Protein AF-A0A6N6KIE5-F1 (afdb_monomer_lite)

Sequence (117 aa):
SVYFAFEELNAIVYRAVIGKTYPRTIYGNSQLKNLDVRELWAAGYTSIRTQDVSSSIRYANLPLQILRSNRKADTKIRQGQNPGLLIQKNGQTHFVVVNGKLYDLRDQHRKLGDWLR

Foldseek 3Di:
DPPPDDDDDPQVQKDKAAADEDPDEAEEDVSQQQDFVLVSVQVRHQEYEYDPYDPPFPQLQFSHHYDYPPDDDDPDDDPPDFAWIFIDHPNGGQWTAGSNDIDGSVDDTDGRNVSRD

Structure (mmCIF, N/CA/C/O backbone):
data_AF-A0A6N6KIE5-F1
#
_entry.id   AF-A0A6N6KIE5-F1
#
loop_
_atom_site.group_PDB
_atom_site.id
_atom_site.type_symbol
_atom_site.label_atom_id
_atom_site.label_alt_id
_atom_site.label_comp_id
_atom_site.label_asym_id
_atom_site.label_entity_id
_atom_site.label_seq_id
_atom_site.pdbx_PDB_ins_code
_atom_site.Cartn_x
_atom_site.Cartn_y
_atom_site.Cartn_z
_atom_site.occupancy
_atom_site.B_iso_or_equiv
_atom_site.auth_seq_id
_atom_site.auth_comp_id
_atom_site.auth_asym_id
_atom_site.auth_atom_id
_atom_site.pdbx_PDB_model_num
ATOM 1 N N . SER A 1 1 ? 21.471 19.725 5.553 1.00 42.94 1 SER A N 1
ATOM 2 C CA . SER A 1 1 ? 21.898 18.428 4.994 1.00 42.94 1 SER A CA 1
ATOM 3 C C . SER A 1 1 ? 20.674 17.559 4.770 1.00 42.94 1 SER A C 1
ATOM 5 O O . SER A 1 1 ? 20.006 17.242 5.742 1.00 42.94 1 SER A O 1
ATOM 7 N N . VAL A 1 2 ? 20.313 17.257 3.517 1.00 43.44 2 VAL A N 1
ATOM 8 C CA . VAL A 1 2 ? 19.050 16.570 3.159 1.00 43.44 2 VAL A CA 1
ATOM 9 C C . VAL A 1 2 ? 19.366 15.344 2.294 1.00 43.44 2 VAL A C 1
ATOM 11 O O . VAL A 1 2 ? 18.975 15.272 1.141 1.00 43.44 2 VAL A O 1
ATOM 14 N N . TYR A 1 3 ? 20.175 14.418 2.811 1.00 43.12 3 TYR A N 1
ATOM 15 C CA . TYR A 1 3 ? 20.768 13.338 2.002 1.00 43.12 3 TYR A CA 1
ATOM 16 C C . TYR A 1 3 ? 20.198 11.929 2.266 1.00 43.12 3 TYR A C 1
ATOM 18 O O . TYR A 1 3 ? 20.772 10.960 1.796 1.00 43.12 3 TYR A O 1
ATOM 26 N N . PHE A 1 4 ? 19.063 11.785 2.969 1.00 50.28 4 PHE A N 1
ATOM 27 C CA . PHE A 1 4 ? 18.521 10.456 3.334 1.00 50.28 4 PHE A CA 1
ATOM 28 C C . PHE A 1 4 ? 16.999 10.286 3.178 1.00 50.28 4 PHE A C 1
ATOM 30 O O . PHE A 1 4 ? 16.424 9.363 3.743 1.00 50.28 4 PHE A O 1
ATOM 37 N N . ALA A 1 5 ? 16.314 11.168 2.445 1.00 60.16 5 ALA A N 1
ATOM 38 C CA . ALA A 1 5 ? 14.845 11.141 2.372 1.00 60.16 5 ALA A CA 1
ATOM 39 C C . ALA A 1 5 ? 14.272 10.433 1.129 1.00 60.16 5 ALA A C 1
ATOM 41 O O . ALA A 1 5 ? 13.052 10.382 0.984 1.00 60.16 5 ALA A O 1
ATOM 42 N N . PHE A 1 6 ? 15.119 9.924 0.229 1.00 66.81 6 PHE A N 1
ATOM 43 C CA . PHE A 1 6 ? 14.684 9.389 -1.059 1.00 66.81 6 PHE A CA 1
ATOM 44 C C . PHE A 1 6 ? 15.239 7.988 -1.287 1.00 66.81 6 PHE A C 1
ATOM 46 O O . PHE A 1 6 ? 16.433 7.748 -1.129 1.00 66.81 6 PHE A O 1
ATOM 53 N N . GLU A 1 7 ? 14.351 7.083 -1.679 1.00 70.44 7 GLU A N 1
ATOM 54 C CA . GLU A 1 7 ? 14.704 5.779 -2.224 1.00 70.44 7 GLU A CA 1
ATOM 55 C C . GLU A 1 7 ? 14.603 5.858 -3.748 1.00 70.44 7 GLU A C 1
ATOM 57 O O . GLU A 1 7 ? 13.601 6.334 -4.290 1.00 70.44 7 GLU A O 1
ATOM 62 N N . GLU A 1 8 ? 15.638 5.394 -4.443 1.00 80.94 8 GLU A N 1
ATOM 63 C CA .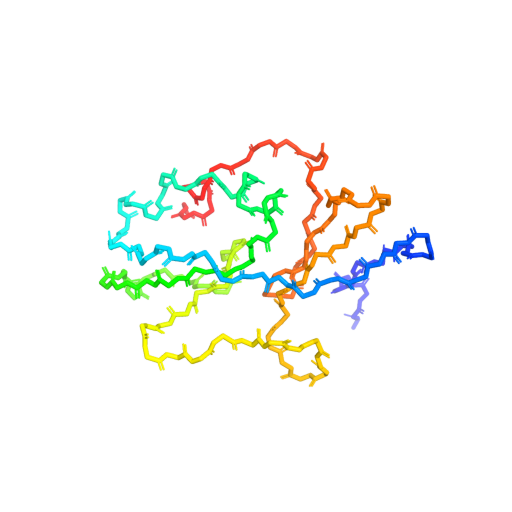 GLU A 1 8 ? 15.641 5.304 -5.900 1.00 80.94 8 GLU A CA 1
ATOM 64 C C . GLU A 1 8 ? 15.335 3.872 -6.338 1.00 80.94 8 GLU A C 1
ATOM 66 O O . GLU A 1 8 ? 15.973 2.913 -5.904 1.00 80.94 8 GLU A O 1
ATOM 71 N N . LEU A 1 9 ? 14.366 3.726 -7.242 1.00 83.50 9 LEU A N 1
ATOM 72 C CA . LEU A 1 9 ? 14.026 2.452 -7.863 1.00 83.50 9 LEU A CA 1
ATOM 73 C C . LEU A 1 9 ? 14.261 2.542 -9.371 1.00 83.50 9 LEU A C 1
ATOM 75 O O . LEU A 1 9 ? 13.587 3.302 -10.069 1.00 83.50 9 LEU A O 1
ATOM 79 N N . ASN A 1 10 ? 15.162 1.709 -9.898 1.00 86.12 10 ASN A N 1
ATOM 80 C CA . ASN A 1 10 ? 15.303 1.548 -11.342 1.00 86.12 10 ASN A CA 1
ATOM 81 C C . ASN A 1 10 ? 14.097 0.775 -11.905 1.00 86.12 10 ASN A C 1
ATOM 83 O O . ASN A 1 10 ? 14.023 -0.455 -11.835 1.00 86.12 10 ASN A O 1
ATOM 87 N N . ALA A 1 11 ? 13.149 1.524 -12.469 1.00 87.12 11 ALA A N 1
ATOM 88 C CA . ALA A 1 11 ? 11.868 1.021 -12.949 1.00 87.12 11 ALA A CA 1
ATOM 89 C C . ALA A 1 11 ? 11.762 0.935 -14.490 1.00 87.12 11 ALA A C 1
ATOM 91 O O . ALA A 1 11 ? 10.654 0.840 -15.007 1.00 87.12 11 ALA A O 1
ATOM 92 N N . ILE A 1 12 ? 12.877 0.943 -15.242 1.00 90.94 12 ILE A N 1
ATOM 93 C CA . ILE A 1 12 ? 12.868 1.013 -16.726 1.00 90.94 12 ILE A CA 1
ATOM 94 C C . ILE A 1 12 ? 12.031 -0.104 -17.372 1.00 90.94 12 ILE A C 1
ATOM 96 O O . ILE A 1 12 ? 11.303 0.129 -18.331 1.00 90.94 12 ILE A O 1
ATOM 100 N N . VAL A 1 13 ? 12.113 -1.322 -16.834 1.00 93.25 13 VAL A N 1
ATOM 101 C CA . VAL A 1 13 ? 11.376 -2.501 -17.335 1.00 93.25 13 VAL A CA 1
ATOM 102 C C . VAL A 1 13 ? 10.040 -2.726 -16.622 1.00 93.25 13 VAL A C 1
ATOM 104 O O . VAL A 1 13 ? 9.459 -3.809 -16.713 1.00 93.25 13 VAL A O 1
ATOM 107 N N . TYR A 1 14 ? 9.579 -1.739 -15.859 1.00 95.12 14 TYR A N 1
ATOM 108 C CA . TYR A 1 14 ? 8.370 -1.819 -15.054 1.00 95.12 14 TYR A CA 1
ATOM 109 C C . TYR A 1 14 ? 7.293 -0.878 -15.580 1.00 95.12 14 TYR A C 1
ATOM 111 O O . TYR A 1 14 ? 7.546 0.083 -16.304 1.00 95.12 14 TYR A O 1
ATOM 119 N N . ARG A 1 15 ? 6.058 -1.144 -15.161 1.00 94.38 15 ARG A N 1
ATOM 120 C CA . ARG A 1 15 ? 4.907 -0.290 -15.420 1.00 94.38 15 ARG A CA 1
ATOM 121 C C . ARG A 1 15 ? 4.259 0.129 -14.111 1.00 94.38 15 ARG A C 1
ATOM 123 O O . ARG A 1 15 ? 3.944 -0.716 -13.274 1.00 94.38 15 ARG A O 1
ATOM 130 N N . ALA A 1 16 ? 4.005 1.426 -13.973 1.00 92.81 16 ALA A N 1
ATOM 131 C CA . ALA A 1 16 ? 3.148 1.952 -12.921 1.00 92.81 16 ALA A CA 1
ATOM 132 C C . ALA A 1 16 ? 1.672 1.707 -13.272 1.00 92.81 16 ALA A C 1
ATOM 134 O O . ALA A 1 16 ? 1.215 2.039 -14.370 1.00 92.81 16 ALA A O 1
ATOM 135 N N . VAL A 1 17 ? 0.924 1.136 -12.333 1.00 93.31 17 VAL A N 1
ATOM 136 C CA . VAL A 1 17 ? -0.504 0.834 -12.466 1.00 93.31 17 VAL A CA 1
ATOM 137 C C . VAL A 1 17 ? -1.243 1.427 -11.277 1.00 93.31 17 VAL A C 1
ATOM 139 O O . VAL A 1 17 ? -0.784 1.333 -10.142 1.00 93.31 17 VAL A O 1
ATOM 142 N N . ILE A 1 18 ? -2.390 2.061 -11.524 1.00 92.25 18 ILE A N 1
ATOM 143 C CA . ILE A 1 18 ? -3.213 2.606 -10.442 1.00 92.25 18 ILE A CA 1
ATOM 144 C C . ILE A 1 18 ? -3.717 1.467 -9.551 1.00 92.25 18 ILE A C 1
ATOM 146 O O . ILE A 1 18 ? -4.217 0.452 -10.041 1.00 92.25 18 ILE A O 1
ATOM 150 N N . GLY A 1 19 ? -3.572 1.627 -8.241 1.00 92.31 19 GLY A N 1
ATOM 151 C CA . GLY A 1 19 ? -4.096 0.667 -7.288 1.00 92.31 19 GLY A CA 1
ATOM 152 C C . GLY A 1 19 ? -5.604 0.812 -7.111 1.00 92.31 19 GLY A C 1
ATOM 153 O O . GLY A 1 19 ? -6.172 1.898 -7.219 1.00 92.31 19 GLY A O 1
ATOM 154 N N . LYS A 1 20 ? -6.269 -0.309 -6.849 1.00 92.94 20 LYS A N 1
ATOM 155 C CA . LYS A 1 20 ? -7.717 -0.366 -6.647 1.00 92.94 20 LYS A CA 1
ATOM 156 C C . LYS A 1 20 ? -8.067 -0.165 -5.176 1.00 92.94 20 LYS A C 1
ATOM 158 O O . LYS A 1 20 ? -7.237 -0.337 -4.279 1.00 92.94 20 LYS A O 1
ATOM 163 N N . THR A 1 21 ? -9.334 0.137 -4.924 1.00 91.88 21 THR A N 1
ATOM 164 C CA . THR A 1 21 ? -9.912 0.056 -3.581 1.00 91.88 21 THR A CA 1
ATOM 165 C C . THR A 1 21 ? -10.492 -1.327 -3.359 1.00 91.88 21 THR A C 1
ATOM 167 O O . THR A 1 21 ? -11.254 -1.817 -4.193 1.00 91.88 21 THR A O 1
ATOM 170 N N . TYR A 1 22 ? -10.136 -1.951 -2.239 1.00 92.75 22 TYR A N 1
ATOM 171 C CA . TYR A 1 22 ? -10.734 -3.207 -1.813 1.00 92.75 22 TYR A CA 1
ATOM 172 C C . TYR A 1 22 ? -12.252 -3.018 -1.652 1.00 92.75 22 TYR A C 1
ATOM 174 O O . TYR A 1 22 ? -12.674 -2.074 -0.975 1.00 92.75 22 TYR A O 1
ATOM 182 N N . PRO A 1 23 ? -13.089 -3.862 -2.281 1.00 90.44 23 PRO A N 1
ATOM 183 C CA . PRO A 1 23 ? -14.524 -3.598 -2.393 1.00 90.44 23 PRO A CA 1
ATOM 184 C C . PRO A 1 23 ? -15.279 -3.700 -1.062 1.00 90.44 23 PRO A C 1
ATOM 186 O O . PRO A 1 23 ? -16.353 -3.118 -0.926 1.00 90.44 23 PRO A O 1
ATOM 189 N N . ARG A 1 24 ? -14.739 -4.420 -0.072 1.00 90.44 24 ARG A N 1
ATOM 190 C CA . ARG A 1 24 ? -15.387 -4.604 1.229 1.00 90.44 24 ARG A CA 1
ATOM 191 C C . ARG A 1 24 ? -15.016 -3.476 2.193 1.00 90.44 24 ARG A C 1
ATOM 193 O O . ARG A 1 24 ? -13.839 -3.189 2.406 1.00 90.44 24 ARG A O 1
ATOM 200 N N . THR A 1 25 ? -16.030 -2.891 2.827 1.00 89.44 25 THR A N 1
ATOM 201 C CA . THR A 1 25 ? -15.847 -1.967 3.955 1.00 89.44 25 THR A CA 1
ATOM 202 C C . THR A 1 25 ? -15.400 -2.737 5.194 1.00 89.44 25 THR A C 1
ATOM 204 O O . THR A 1 25 ? -15.975 -3.770 5.538 1.00 89.44 25 THR A O 1
ATOM 207 N N . ILE A 1 26 ? -14.366 -2.228 5.855 1.00 88.75 26 ILE A N 1
ATOM 208 C CA . ILE A 1 26 ? -13.778 -2.795 7.066 1.00 88.75 26 ILE A CA 1
ATOM 209 C C . ILE A 1 26 ? -14.364 -2.086 8.284 1.00 88.75 26 ILE A C 1
ATOM 211 O O . ILE A 1 26 ? -14.343 -0.855 8.354 1.00 88.75 26 ILE A O 1
ATOM 215 N N . TYR A 1 27 ? -14.857 -2.865 9.242 1.00 87.12 27 TYR A N 1
ATOM 216 C CA . TYR A 1 27 ? -15.525 -2.366 10.439 1.00 87.12 27 TYR A CA 1
ATOM 217 C C . TYR A 1 27 ? -14.649 -2.590 11.671 1.00 87.12 27 TYR A C 1
ATOM 219 O O . TYR A 1 27 ? -14.404 -3.727 12.089 1.00 87.12 27 TYR A O 1
ATOM 227 N N . GLY A 1 28 ? -14.177 -1.486 12.248 1.00 81.94 28 GLY A N 1
ATOM 228 C CA . GLY A 1 28 ? -13.401 -1.477 13.482 1.00 81.94 28 GLY A CA 1
ATOM 229 C C . GLY A 1 28 ? -11.982 -2.055 13.381 1.00 81.94 28 GLY A C 1
ATOM 230 O O . GLY A 1 28 ? -11.536 -2.604 12.370 1.00 81.94 28 GLY A O 1
ATOM 231 N N . ASN A 1 29 ? -11.240 -1.930 14.484 1.00 79.94 29 ASN A N 1
ATOM 232 C CA . ASN A 1 29 ? -9.811 -2.260 14.538 1.00 79.94 29 ASN A CA 1
ATOM 233 C C . ASN A 1 29 ? -9.520 -3.768 14.417 1.00 79.94 29 ASN A C 1
ATOM 235 O O . ASN A 1 29 ? -8.442 -4.142 13.960 1.00 79.94 29 ASN A O 1
ATOM 239 N N . SER A 1 30 ? -10.445 -4.636 14.841 1.00 82.12 30 SER A N 1
ATOM 240 C CA . SER A 1 30 ? -10.239 -6.094 14.831 1.00 82.12 30 SER A CA 1
ATOM 241 C C . SER A 1 30 ? -10.163 -6.645 13.403 1.00 82.12 30 SER A C 1
ATOM 243 O O . SER A 1 30 ? -9.206 -7.333 13.051 1.00 82.12 30 SER A O 1
ATOM 245 N N . GLN A 1 31 ? -11.112 -6.259 12.541 1.00 84.81 31 GLN A N 1
ATOM 246 C CA . GLN A 1 31 ? -11.092 -6.653 11.129 1.00 84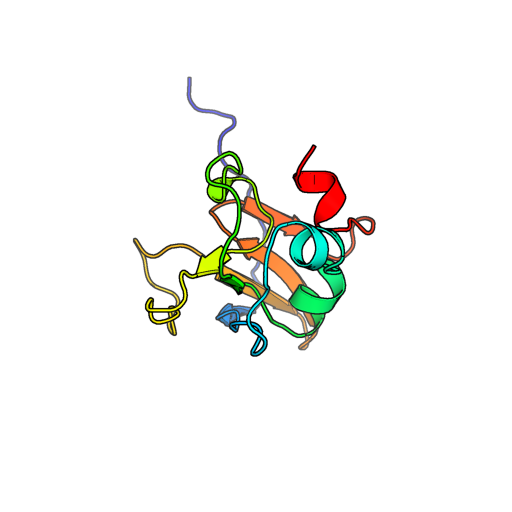.81 31 GLN A CA 1
ATOM 247 C C . GLN A 1 31 ? -9.883 -6.068 10.399 1.00 84.81 31 GLN A C 1
ATOM 249 O O . GLN A 1 31 ? -9.267 -6.761 9.595 1.00 84.81 31 GLN A O 1
ATOM 254 N N . LEU A 1 32 ? -9.512 -4.824 10.722 1.00 84.19 32 LEU A N 1
ATOM 255 C CA . LEU A 1 32 ? -8.345 -4.164 10.148 1.00 84.19 32 LEU A CA 1
ATOM 256 C C . LEU A 1 32 ? -7.061 -4.970 10.403 1.00 84.19 32 LEU A C 1
ATOM 258 O O . LEU A 1 32 ? -6.319 -5.247 9.469 1.00 84.19 32 LEU A O 1
ATOM 262 N N . LYS A 1 33 ? -6.821 -5.413 11.644 1.00 83.62 33 LYS A N 1
ATOM 263 C CA . LYS A 1 33 ? -5.607 -6.166 12.020 1.00 83.62 33 LYS A CA 1
ATOM 264 C C . LYS A 1 33 ? -5.449 -7.498 11.282 1.00 83.62 33 LYS A C 1
ATOM 266 O O . LYS A 1 33 ? -4.317 -7.929 11.064 1.00 83.62 33 LYS A O 1
ATOM 271 N N . ASN A 1 34 ? -6.562 -8.127 10.911 1.00 85.94 34 ASN A N 1
ATOM 272 C CA . ASN A 1 34 ? -6.582 -9.444 10.276 1.00 85.94 34 ASN A CA 1
ATOM 273 C C . ASN A 1 34 ? -6.379 -9.404 8.757 1.00 85.94 34 ASN A C 1
ATOM 275 O O . ASN A 1 34 ? -6.255 -10.465 8.151 1.00 85.94 34 ASN A O 1
ATOM 279 N N . LEU A 1 35 ? -6.343 -8.221 8.137 1.00 88.38 35 LEU A N 1
ATOM 280 C CA . LEU A 1 35 ? -6.074 -8.112 6.707 1.00 88.38 35 LEU A CA 1
ATOM 281 C C . LEU A 1 35 ? -4.640 -8.540 6.386 1.00 88.38 35 LEU A C 1
ATOM 283 O O . LEU A 1 35 ? -3.674 -8.022 6.964 1.00 88.38 35 LEU A O 1
ATOM 287 N N . ASP A 1 36 ? -4.515 -9.441 5.414 1.00 89.88 36 ASP A N 1
ATOM 288 C CA . ASP A 1 36 ? -3.242 -9.733 4.775 1.00 89.88 36 ASP A CA 1
ATOM 289 C C . ASP A 1 36 ? -2.966 -8.676 3.700 1.00 89.88 36 ASP A C 1
ATOM 291 O O . ASP A 1 36 ? -3.589 -8.624 2.639 1.00 89.88 36 ASP A O 1
ATOM 295 N N . VAL A 1 37 ? -2.038 -7.777 4.010 1.00 89.69 37 VAL A N 1
ATOM 296 C CA . VAL A 1 37 ? -1.689 -6.654 3.138 1.00 89.69 37 VAL A CA 1
ATOM 297 C C . VAL A 1 37 ? -1.034 -7.145 1.848 1.00 89.69 37 VAL A C 1
ATOM 299 O O . VAL A 1 37 ? -1.254 -6.562 0.786 1.00 89.69 37 VAL A O 1
ATOM 302 N N . ARG A 1 38 ? -0.262 -8.234 1.916 1.00 89.00 38 ARG A N 1
ATOM 303 C CA . ARG A 1 38 ? 0.444 -8.777 0.757 1.00 89.00 38 ARG A CA 1
ATOM 304 C C . ARG A 1 38 ? -0.538 -9.371 -0.239 1.00 89.00 38 ARG A C 1
ATOM 306 O O . ARG A 1 38 ? -0.410 -9.105 -1.432 1.00 89.00 38 ARG A O 1
ATOM 313 N N . GLU A 1 39 ? -1.534 -10.113 0.239 1.00 91.62 39 GLU A N 1
ATOM 314 C CA . GLU A 1 39 ? -2.603 -10.638 -0.618 1.00 91.62 39 GLU A CA 1
ATOM 315 C C . GLU A 1 39 ? -3.381 -9.509 -1.300 1.00 91.62 39 GLU A C 1
ATOM 317 O O . GLU A 1 39 ? -3.647 -9.566 -2.503 1.00 91.62 39 GLU A O 1
ATOM 322 N N . LEU A 1 40 ? -3.689 -8.440 -0.559 1.00 93.06 40 LEU A N 1
ATOM 323 C CA . LEU A 1 40 ? -4.359 -7.266 -1.115 1.00 93.06 40 LEU A CA 1
ATOM 324 C C . LEU A 1 40 ? -3.530 -6.611 -2.224 1.00 93.06 40 LEU A C 1
ATOM 326 O O . LEU A 1 40 ? -4.059 -6.354 -3.307 1.00 93.06 40 LEU A O 1
ATOM 330 N N . TRP A 1 41 ? -2.236 -6.387 -1.998 1.00 93.00 41 TRP A N 1
ATOM 331 C CA . TRP A 1 41 ? -1.342 -5.817 -3.005 1.00 93.00 41 TRP A CA 1
ATOM 332 C C . TRP A 1 41 ? -1.153 -6.724 -4.224 1.00 93.00 41 TRP A C 1
ATOM 334 O O . TRP A 1 41 ? -1.149 -6.230 -5.354 1.00 93.00 41 TRP A O 1
ATOM 344 N N . ALA A 1 42 ? -1.041 -8.039 -4.019 1.00 91.56 42 ALA A N 1
ATOM 345 C CA . ALA A 1 42 ? -0.949 -9.016 -5.100 1.00 91.56 42 ALA A CA 1
ATOM 346 C C . ALA A 1 42 ? -2.212 -9.003 -5.978 1.00 91.56 42 ALA A C 1
ATOM 348 O O . ALA A 1 42 ? -2.116 -9.054 -7.203 1.00 91.56 42 ALA A O 1
ATOM 349 N N . ALA A 1 43 ? -3.388 -8.828 -5.368 1.00 93.44 43 ALA A N 1
ATOM 350 C CA . ALA A 1 43 ? -4.659 -8.640 -6.071 1.00 93.44 43 ALA A CA 1
ATOM 351 C C . ALA A 1 43 ? -4.852 -7.217 -6.650 1.00 93.44 43 ALA A C 1
ATOM 353 O O . ALA A 1 43 ? -5.829 -6.944 -7.356 1.00 93.44 43 ALA A O 1
ATOM 354 N N . GLY A 1 44 ? -3.916 -6.305 -6.380 1.00 93.31 44 GLY A N 1
ATOM 355 C CA . GLY A 1 44 ? -3.875 -4.951 -6.921 1.00 93.31 44 GLY A CA 1
ATOM 356 C C . GLY A 1 44 ? -4.643 -3.899 -6.120 1.00 93.31 44 GLY A C 1
ATOM 357 O O . GLY A 1 44 ? -4.953 -2.830 -6.651 1.00 93.31 44 GLY A O 1
ATOM 358 N N . TYR A 1 45 ? -4.959 -4.174 -4.858 1.00 94.44 45 TYR A N 1
ATOM 359 C CA . TYR A 1 45 ? -5.608 -3.234 -3.950 1.00 94.44 45 TYR A CA 1
ATOM 360 C C . TYR A 1 45 ? -4.575 -2.449 -3.142 1.00 94.44 45 TYR A C 1
ATOM 362 O O . TYR A 1 45 ? -3.750 -3.033 -2.454 1.00 94.44 45 TYR A O 1
ATOM 370 N N . THR A 1 46 ? -4.644 -1.119 -3.180 1.00 93.62 46 THR A N 1
ATOM 371 C CA . THR A 1 46 ? -3.762 -0.214 -2.410 1.00 93.62 46 THR A CA 1
ATOM 372 C C . THR A 1 46 ? -4.522 0.610 -1.377 1.00 93.62 46 THR A C 1
ATOM 374 O O . THR A 1 46 ? -3.919 1.289 -0.546 1.00 93.62 46 THR A O 1
ATOM 377 N N . SER A 1 47 ? -5.854 0.560 -1.419 1.00 92.25 47 SER A N 1
ATOM 378 C CA . SER A 1 47 ? -6.728 1.321 -0.535 1.00 92.25 47 SER A CA 1
ATOM 379 C C . SER A 1 47 ? -7.871 0.472 0.003 1.00 92.25 47 SER A C 1
ATOM 381 O O . SER A 1 47 ? -8.325 -0.473 -0.642 1.00 92.25 47 SER A O 1
ATOM 383 N N . ILE A 1 48 ? -8.362 0.835 1.184 1.00 91.44 48 ILE A N 1
ATOM 384 C CA . ILE A 1 48 ? -9.511 0.200 1.833 1.00 91.44 48 ILE A CA 1
ATOM 385 C C . ILE A 1 48 ? -10.489 1.261 2.331 1.00 91.44 48 ILE A C 1
ATOM 387 O O . ILE A 1 48 ? -10.101 2.390 2.644 1.00 91.44 48 ILE A O 1
ATOM 391 N N . ARG A 1 49 ? -11.768 0.890 2.427 1.00 90.31 49 ARG A N 1
ATOM 392 C CA . ARG A 1 49 ? -12.789 1.704 3.094 1.00 90.31 49 ARG A CA 1
ATOM 393 C C . ARG A 1 49 ? -12.944 1.246 4.528 1.00 90.31 49 ARG A C 1
ATOM 395 O O . ARG A 1 49 ? -13.057 0.047 4.767 1.00 90.31 49 ARG A O 1
ATOM 402 N N . THR A 1 50 ? -12.989 2.187 5.462 1.00 85.44 50 THR A N 1
ATOM 403 C CA . THR A 1 50 ? -13.183 1.858 6.875 1.00 85.44 50 THR A CA 1
ATOM 404 C C . THR A 1 50 ? -14.333 2.640 7.497 1.00 85.44 50 T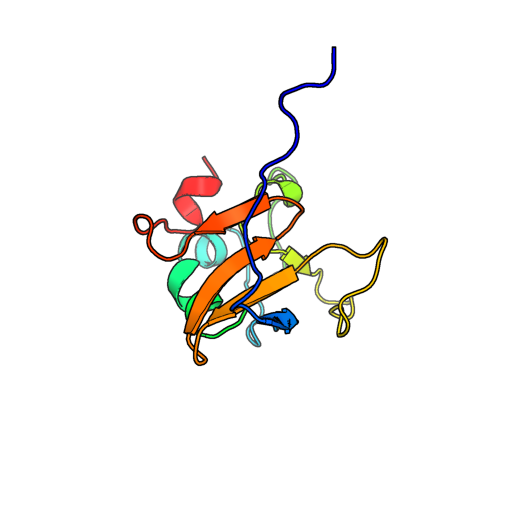HR A C 1
ATOM 406 O O . THR A 1 50 ? -14.632 3.771 7.095 1.00 85.44 50 THR A O 1
ATOM 409 N N . GLN A 1 51 ? -14.981 2.013 8.476 1.00 83.75 51 GLN A N 1
ATOM 410 C CA . GLN A 1 51 ? -15.930 2.625 9.402 1.00 83.75 51 GLN A CA 1
ATOM 411 C C . GLN A 1 51 ? -15.517 2.274 10.837 1.00 83.75 51 GLN A C 1
ATOM 413 O O . GLN A 1 51 ? -14.961 1.201 11.086 1.00 83.75 51 GLN A O 1
ATOM 418 N N . ASP A 1 52 ? -15.743 3.210 11.759 1.00 75.56 52 ASP A N 1
ATOM 419 C CA . ASP A 1 52 ? -15.550 3.029 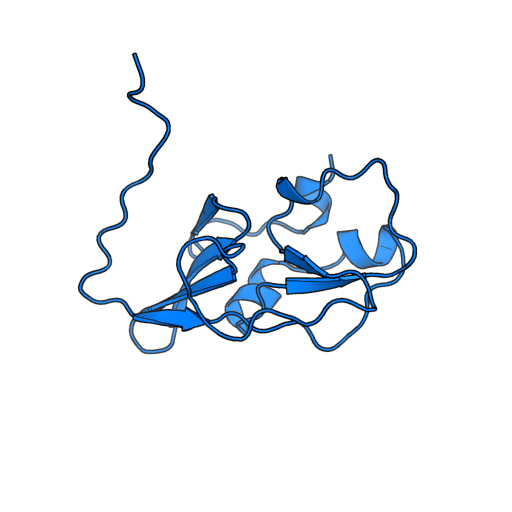13.205 1.00 75.56 52 ASP A CA 1
ATOM 420 C C . ASP A 1 52 ? -14.134 2.595 13.630 1.00 75.56 52 ASP A C 1
ATOM 422 O O . ASP A 1 52 ? -13.938 1.843 14.585 1.00 75.56 52 ASP A O 1
ATOM 426 N N . VAL A 1 53 ? -13.115 3.074 12.910 1.00 73.38 53 VAL A N 1
ATOM 427 C CA . VAL A 1 53 ? -11.702 2.857 13.254 1.00 73.38 53 VAL A CA 1
ATOM 428 C C . VAL A 1 53 ? -11.218 3.967 14.186 1.00 73.38 53 VAL A C 1
ATOM 430 O O . VAL A 1 53 ? -11.497 5.146 13.959 1.00 73.38 53 VAL A O 1
ATOM 433 N N . SER A 1 54 ? -10.483 3.581 15.233 1.00 74.25 54 SER A N 1
ATOM 434 C CA . SER A 1 54 ? -10.005 4.503 16.273 1.00 74.25 54 SER A CA 1
ATOM 435 C C . SER A 1 54 ? -9.211 5.680 15.699 1.00 74.25 54 SER A C 1
ATOM 437 O O . SER A 1 54 ? -8.320 5.498 14.866 1.00 74.25 54 SER A O 1
ATOM 439 N N . SER A 1 55 ? -9.458 6.883 16.226 1.00 70.50 55 SER A N 1
ATOM 440 C CA . SER A 1 55 ? -8.690 8.096 15.915 1.00 70.50 55 SER A CA 1
ATOM 441 C C . SER A 1 55 ? -7.228 8.030 16.370 1.00 70.50 55 SER A C 1
ATOM 443 O O . SER A 1 55 ? -6.408 8.804 15.882 1.00 70.50 55 SER A O 1
ATOM 445 N N . SER A 1 56 ? -6.881 7.097 17.264 1.00 74.19 56 SER A N 1
ATOM 446 C CA . SER A 1 56 ? -5.506 6.890 17.733 1.00 74.19 56 SER A CA 1
ATOM 447 C C . SER A 1 56 ? -4.573 6.279 16.678 1.00 74.19 56 SER A C 1
ATOM 449 O O . SER A 1 56 ? -3.355 6.329 16.842 1.00 74.19 56 SER A O 1
ATOM 451 N N . ILE A 1 57 ? -5.108 5.723 15.583 1.00 75.06 57 ILE A N 1
ATOM 452 C CA . ILE A 1 57 ? -4.304 5.119 14.515 1.00 75.06 57 ILE A CA 1
ATOM 453 C C . ILE A 1 57 ? -3.813 6.206 13.553 1.00 75.06 57 ILE A C 1
ATOM 455 O O . ILE A 1 57 ? -4.597 6.885 12.888 1.00 75.06 57 ILE A O 1
ATOM 459 N N . ARG A 1 58 ? -2.489 6.330 13.406 1.00 77.69 58 ARG A N 1
ATOM 460 C CA . ARG A 1 58 ? -1.882 7.198 12.386 1.00 77.69 58 ARG A CA 1
ATOM 461 C C . ARG A 1 58 ? -1.981 6.544 11.008 1.00 77.69 58 ARG A C 1
ATOM 463 O O . ARG A 1 58 ? -1.092 5.800 10.606 1.00 77.69 58 ARG A O 1
ATOM 470 N N . TYR A 1 59 ? -3.037 6.863 10.259 1.00 77.12 59 TYR A N 1
ATOM 471 C CA . TYR A 1 59 ? -3.299 6.280 8.934 1.00 77.12 59 TYR A CA 1
ATOM 472 C C . TYR A 1 59 ? -2.153 6.431 7.925 1.00 77.12 59 TYR A C 1
ATOM 474 O O . TYR A 1 59 ? -1.964 5.546 7.099 1.00 77.12 59 TYR A O 1
ATOM 482 N N . ALA A 1 60 ? -1.354 7.498 8.021 1.00 75.56 60 ALA A N 1
ATOM 483 C CA . ALA A 1 60 ? -0.184 7.711 7.163 1.00 75.56 60 ALA A CA 1
ATOM 484 C C . ALA A 1 60 ? 0.913 6.639 7.330 1.00 75.56 60 ALA A C 1
ATOM 486 O O . ALA A 1 60 ? 1.732 6.455 6.435 1.00 75.56 60 ALA A O 1
ATOM 487 N N . ASN A 1 61 ? 0.932 5.919 8.456 1.00 81.88 61 ASN A N 1
ATOM 488 C CA . ASN A 1 61 ? 1.897 4.846 8.696 1.00 81.88 61 ASN A CA 1
ATOM 489 C C . ASN A 1 61 ? 1.422 3.484 8.194 1.00 81.88 61 ASN A C 1
ATOM 491 O O . ASN A 1 61 ? 2.210 2.540 8.191 1.00 81.88 61 ASN A O 1
ATOM 495 N N . LEU A 1 62 ? 0.160 3.375 7.776 1.00 86.44 62 LEU A N 1
ATOM 496 C CA . LEU A 1 62 ? -0.366 2.114 7.294 1.00 86.44 62 LEU A CA 1
ATOM 497 C C . LEU A 1 62 ? 0.135 1.832 5.874 1.00 86.44 62 LEU A C 1
ATOM 499 O O . LEU A 1 62 ? 0.185 2.745 5.046 1.00 86.44 62 LEU A O 1
ATOM 503 N N . PRO A 1 63 ? 0.407 0.557 5.558 1.00 89.44 63 PRO A N 1
ATOM 504 C CA . PRO A 1 63 ? 0.772 0.107 4.216 1.00 89.44 63 PRO A CA 1
ATOM 505 C C . PRO A 1 63 ? -0.426 0.087 3.236 1.00 89.44 63 PRO A C 1
ATOM 507 O O . PRO A 1 63 ? -0.366 -0.504 2.162 1.00 89.44 63 PRO A O 1
ATOM 510 N N . LEU A 1 64 ? -1.545 0.723 3.598 1.00 90.38 64 LEU A N 1
ATOM 511 C CA . LEU A 1 64 ? -2.752 0.869 2.788 1.00 90.38 64 LEU A CA 1
ATOM 512 C C . LEU A 1 64 ? -3.310 2.282 2.966 1.00 90.38 64 LEU A C 1
ATOM 514 O O . LEU A 1 64 ? -3.295 2.845 4.063 1.00 90.38 64 LEU A O 1
ATOM 518 N N . GLN A 1 65 ? -3.853 2.846 1.894 1.00 89.69 65 GLN A N 1
ATOM 519 C CA . GLN A 1 65 ? -4.565 4.112 1.965 1.00 89.69 65 GLN A CA 1
ATOM 520 C C . GLN A 1 65 ? -5.948 3.892 2.582 1.00 89.69 65 GLN A C 1
ATOM 522 O O . GLN A 1 65 ? -6.738 3.069 2.116 1.00 89.69 65 GLN A O 1
ATOM 527 N N . ILE A 1 66 ? -6.268 4.676 3.608 1.00 87.44 66 ILE A N 1
ATOM 528 C CA . ILE A 1 66 ? -7.573 4.625 4.266 1.00 87.44 66 ILE A CA 1
ATOM 529 C C . ILE A 1 66 ? -8.508 5.652 3.636 1.00 87.44 66 ILE A C 1
ATOM 531 O O . ILE A 1 66 ? -8.242 6.857 3.636 1.00 87.44 66 ILE A O 1
ATOM 535 N N . LEU A 1 67 ? -9.630 5.171 3.110 1.00 86.12 67 LEU A N 1
ATOM 536 C CA . LEU A 1 67 ? -10.718 5.994 2.608 1.00 86.12 67 LEU A CA 1
ATOM 537 C C . LEU A 1 67 ? -11.856 5.986 3.628 1.00 86.12 67 LEU A C 1
ATOM 539 O O . LEU A 1 67 ? -12.398 4.932 3.965 1.00 86.12 67 LEU A O 1
ATOM 543 N N . ARG A 1 68 ? -12.262 7.171 4.092 1.00 77.62 68 ARG A N 1
ATOM 544 C CA . ARG A 1 68 ? -13.525 7.306 4.828 1.00 77.62 68 ARG A CA 1
ATOM 545 C C . ARG A 1 68 ? -14.688 6.974 3.890 1.00 77.62 68 ARG A C 1
ATOM 547 O O . ARG A 1 68 ? -14.599 7.222 2.686 1.00 77.62 68 ARG A O 1
ATOM 554 N N . SER A 1 69 ? -15.757 6.397 4.436 1.00 69.31 69 SER A N 1
ATOM 555 C CA . SER A 1 69 ? -16.888 5.814 3.693 1.00 69.31 69 SER A CA 1
ATOM 556 C C . SER A 1 69 ? -17.442 6.696 2.563 1.00 69.31 69 SER A C 1
ATOM 558 O O . SER A 1 69 ? -17.772 6.179 1.500 1.00 69.31 69 SER A O 1
ATOM 560 N N . ASN A 1 70 ? -17.454 8.015 2.745 1.00 70.12 70 ASN A N 1
ATOM 561 C CA . ASN A 1 70 ? -17.969 9.013 1.807 1.00 70.12 70 ASN A CA 1
ATOM 562 C C . ASN A 1 70 ? -16.939 9.574 0.801 1.00 70.12 70 ASN A C 1
ATOM 564 O O . ASN A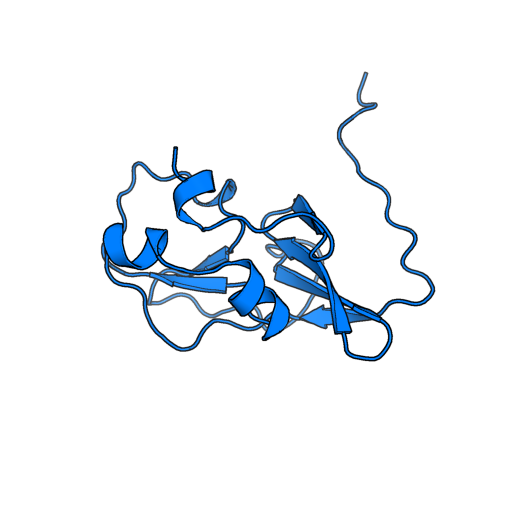 1 70 ? -17.315 10.309 -0.111 1.00 70.12 70 ASN A O 1
ATOM 568 N N . ARG A 1 71 ? -15.645 9.241 0.915 1.00 73.00 71 ARG A N 1
ATOM 569 C CA . ARG A 1 71 ? -14.606 9.756 0.007 1.00 73.00 71 ARG A CA 1
ATOM 570 C C . ARG A 1 71 ? -14.531 8.921 -1.275 1.00 73.00 71 ARG A C 1
ATOM 572 O O . ARG A 1 71 ? -14.518 7.685 -1.228 1.00 73.00 71 ARG A O 1
ATOM 579 N N . LYS A 1 72 ? -14.447 9.580 -2.434 1.00 70.94 72 LYS A N 1
ATOM 580 C CA . LYS A 1 72 ? -14.146 8.910 -3.710 1.00 70.94 72 LYS A CA 1
ATOM 581 C C . LYS A 1 72 ? -12.686 8.448 -3.715 1.00 70.94 72 LYS A C 1
ATOM 583 O O . LYS A 1 72 ? -11.823 9.140 -3.184 1.00 70.94 72 LYS A O 1
ATOM 588 N N . ALA A 1 73 ? -12.446 7.261 -4.262 1.00 72.75 73 ALA A N 1
ATOM 589 C CA . ALA A 1 73 ? -11.094 6.768 -4.481 1.00 72.75 73 ALA A CA 1
ATOM 590 C C . ALA A 1 73 ? -10.460 7.512 -5.659 1.00 72.75 73 ALA A C 1
ATOM 592 O O . ALA A 1 73 ? -11.160 7.867 -6.614 1.00 72.75 73 ALA A O 1
ATOM 593 N N . ASP A 1 74 ? -9.149 7.716 -5.599 1.00 72.44 74 ASP A N 1
ATOM 594 C CA . ASP A 1 74 ? -8.413 8.259 -6.731 1.00 72.44 74 ASP A CA 1
ATOM 595 C C . ASP A 1 74 ? -8.362 7.220 -7.852 1.00 72.44 74 ASP A C 1
ATOM 597 O O . ASP A 1 74 ? -8.116 6.037 -7.633 1.00 72.44 74 ASP A O 1
ATOM 601 N N . THR A 1 75 ? -8.640 7.665 -9.075 1.00 74.38 75 THR A N 1
ATOM 602 C CA . THR A 1 75 ? -8.741 6.789 -10.257 1.00 74.38 75 THR A CA 1
ATOM 603 C C . THR A 1 75 ? -7.600 6.998 -11.245 1.00 74.38 75 THR A C 1
ATOM 605 O O . THR A 1 75 ? -7.545 6.343 -12.284 1.00 74.38 75 THR A O 1
ATOM 608 N N . LYS A 1 76 ? -6.695 7.939 -10.956 1.00 81.31 76 LYS A N 1
ATOM 609 C CA . LYS A 1 76 ? -5.605 8.347 -11.846 1.00 81.31 76 LYS A CA 1
ATOM 610 C C . LYS A 1 76 ? -4.352 8.642 -11.035 1.00 81.31 76 LYS A C 1
ATOM 612 O O . LYS A 1 76 ? -4.432 9.251 -9.974 1.00 81.31 76 LYS A O 1
ATOM 617 N N . ILE A 1 77 ? -3.197 8.278 -11.583 1.00 83.00 77 ILE A N 1
ATOM 618 C CA . ILE A 1 77 ? -1.893 8.681 -11.051 1.00 83.00 77 ILE A CA 1
ATOM 619 C C . ILE A 1 77 ? -1.628 10.110 -11.533 1.00 83.00 77 ILE A C 1
ATOM 621 O O . ILE A 1 77 ? -1.585 10.356 -12.739 1.00 83.00 77 ILE A O 1
ATOM 625 N N . ARG A 1 78 ? -1.517 11.063 -10.604 1.00 83.69 78 ARG A N 1
ATOM 626 C CA . ARG A 1 78 ? -1.271 12.484 -10.888 1.00 83.69 78 ARG A CA 1
ATOM 627 C C . ARG A 1 78 ? -0.387 13.090 -9.806 1.00 83.69 78 ARG A C 1
ATOM 629 O O . ARG A 1 78 ? -0.467 12.692 -8.647 1.00 83.69 78 ARG A O 1
ATOM 636 N N . GLN A 1 79 ? 0.411 14.081 -10.185 1.00 79.94 79 GLN A N 1
ATOM 637 C CA . GLN A 1 79 ? 1.197 14.856 -9.231 1.00 79.94 79 GLN A CA 1
ATOM 638 C C . GLN A 1 79 ? 0.279 15.539 -8.202 1.00 79.94 79 GLN A C 1
ATOM 640 O O . GLN A 1 79 ? -0.822 15.980 -8.537 1.00 79.94 79 GLN A O 1
ATOM 645 N N . GLY A 1 80 ? 0.721 15.592 -6.942 1.00 78.88 80 GLY A N 1
ATOM 646 C CA . GLY A 1 80 ? -0.019 16.213 -5.836 1.00 78.88 80 GLY A CA 1
ATOM 647 C C . GLY A 1 80 ? -1.165 15.377 -5.247 1.00 78.88 80 GLY A C 1
ATOM 648 O O . GLY A 1 80 ? -1.800 15.828 -4.299 1.00 78.88 80 GLY A O 1
ATOM 649 N N . GLN A 1 81 ? -1.442 14.176 -5.772 1.00 80.44 81 GLN A N 1
ATOM 650 C CA . GLN A 1 81 ? -2.416 13.239 -5.189 1.00 80.44 81 GLN A CA 1
ATOM 651 C C . GLN A 1 81 ? -1.746 12.264 -4.212 1.00 80.44 81 GLN A C 1
ATOM 653 O O . GLN A 1 81 ? -0.541 12.026 -4.301 1.00 80.44 81 GLN A O 1
ATOM 658 N N . ASN A 1 82 ? -2.527 11.679 -3.292 1.00 78.81 82 ASN A N 1
ATOM 659 C CA . ASN A 1 82 ? -2.000 10.654 -2.389 1.00 78.81 82 ASN A CA 1
ATOM 660 C C . ASN A 1 82 ? -1.634 9.404 -3.208 1.00 78.81 82 ASN A C 1
ATOM 662 O O . ASN A 1 82 ? -2.513 8.852 -3.875 1.00 78.81 82 ASN A O 1
ATOM 666 N N . PRO A 1 83 ? -0.368 8.957 -3.207 1.00 79.69 83 PRO A N 1
ATOM 667 C CA . PRO A 1 83 ? 0.039 7.848 -4.050 1.00 79.69 83 PRO A CA 1
ATOM 668 C C . PRO A 1 83 ? -0.541 6.528 -3.535 1.00 79.69 83 PRO A C 1
ATOM 670 O O . PRO A 1 83 ? -0.431 6.191 -2.356 1.00 79.69 83 PRO A O 1
ATOM 673 N N . GLY A 1 84 ? -1.118 5.773 -4.466 1.00 88.31 84 GLY A N 1
ATOM 674 C CA . GLY A 1 84 ? -1.579 4.403 -4.285 1.00 88.31 84 GLY A CA 1
ATOM 675 C C . GLY A 1 84 ? -1.430 3.661 -5.607 1.00 88.31 84 GLY A C 1
ATOM 676 O O . GLY A 1 84 ? -2.400 3.513 -6.348 1.00 88.31 84 GLY A O 1
ATOM 677 N N . LEU A 1 85 ?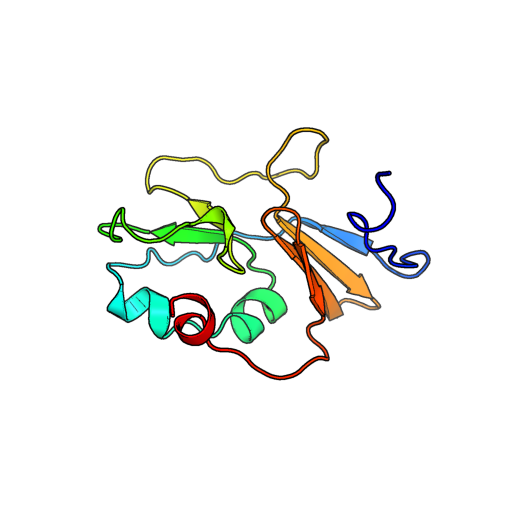 -0.210 3.241 -5.934 1.00 92.19 85 LEU A N 1
ATOM 678 C CA . LEU A 1 85 ? 0.119 2.630 -7.224 1.00 92.19 85 LEU A CA 1
ATOM 679 C C . LEU A 1 85 ? 0.962 1.367 -7.059 1.00 92.19 85 LEU A C 1
ATOM 681 O O . LEU A 1 85 ? 1.718 1.213 -6.105 1.00 92.19 85 LEU A O 1
ATOM 685 N N . LEU A 1 86 ? 0.817 0.472 -8.022 1.00 93.94 86 LEU A N 1
ATOM 686 C CA . LEU A 1 86 ? 1.530 -0.789 -8.138 1.00 93.94 86 LEU A CA 1
ATOM 687 C C . LEU A 1 86 ? 2.634 -0.624 -9.181 1.00 93.94 86 LEU A C 1
ATOM 689 O O . LEU A 1 86 ? 2.428 0.026 -10.207 1.00 93.94 86 LEU A O 1
ATOM 693 N N . ILE A 1 87 ? 3.780 -1.249 -8.950 1.00 94.62 87 ILE A N 1
ATOM 694 C CA . ILE A 1 87 ? 4.892 -1.304 -9.894 1.00 94.62 87 ILE A CA 1
ATOM 695 C C . ILE A 1 87 ? 5.021 -2.751 -10.351 1.00 94.62 87 ILE A C 1
ATOM 697 O O . ILE A 1 87 ? 5.385 -3.646 -9.580 1.00 94.62 87 ILE A O 1
ATOM 701 N N . GLN A 1 88 ? 4.663 -2.978 -11.612 1.00 94.81 88 GLN A N 1
ATOM 702 C CA . GLN A 1 88 ? 4.507 -4.311 -12.176 1.00 94.81 88 GLN A CA 1
ATOM 703 C C . GLN A 1 88 ? 5.565 -4.616 -13.228 1.00 94.81 88 GLN A C 1
ATOM 705 O O . GLN A 1 88 ? 5.940 -3.744 -14.010 1.00 94.81 88 GLN A O 1
ATOM 710 N N . LYS A 1 89 ? 5.992 -5.877 -13.287 1.00 94.31 89 LYS A N 1
ATOM 711 C CA . LYS A 1 89 ? 6.806 -6.439 -14.368 1.00 94.31 89 LYS A CA 1
ATOM 712 C C . LYS A 1 89 ? 6.128 -7.708 -14.860 1.00 94.31 89 LYS A C 1
ATOM 714 O O . LYS A 1 89 ? 5.752 -8.551 -14.055 1.00 94.31 89 LYS A O 1
ATOM 719 N N . ASN A 1 90 ? 5.932 -7.831 -16.172 1.00 92.25 90 ASN A N 1
ATOM 720 C CA . ASN A 1 90 ? 5.274 -8.993 -16.789 1.00 92.25 90 ASN A CA 1
ATOM 721 C C . ASN A 1 90 ? 3.908 -9.343 -16.152 1.00 92.25 90 ASN A C 1
ATOM 723 O O . ASN A 1 90 ? 3.580 -10.510 -15.966 1.00 92.25 90 ASN A O 1
ATOM 727 N N . GLY A 1 91 ? 3.127 -8.326 -15.766 1.00 89.44 91 GLY A N 1
ATOM 728 C CA . GLY A 1 91 ? 1.815 -8.498 -15.128 1.00 89.44 91 GLY A CA 1
ATOM 729 C C . GLY A 1 91 ? 1.848 -8.864 -13.639 1.00 89.44 91 GLY A C 1
ATOM 730 O O . GLY A 1 91 ? 0.792 -8.905 -13.015 1.00 89.44 91 GLY A O 1
ATOM 731 N N . GLN A 1 92 ? 3.027 -9.078 -13.048 1.00 91.88 92 GLN A N 1
ATOM 732 C CA . GLN A 1 92 ? 3.186 -9.358 -11.620 1.00 91.88 92 GLN A CA 1
ATOM 733 C C . GLN A 1 92 ? 3.571 -8.091 -10.857 1.00 91.88 92 GLN A C 1
ATOM 735 O O . GLN A 1 92 ? 4.455 -7.341 -11.277 1.00 91.88 92 GLN A O 1
ATOM 740 N N . THR A 1 93 ? 2.920 -7.851 -9.719 1.00 93.94 93 THR A N 1
ATOM 741 C CA . THR A 1 93 ? 3.265 -6.748 -8.813 1.00 93.94 93 THR A CA 1
ATOM 742 C C . THR A 1 93 ? 4.526 -7.099 -8.032 1.00 93.94 93 THR A C 1
ATOM 744 O O . THR A 1 93 ? 4.523 -8.040 -7.245 1.00 93.94 93 THR A O 1
ATOM 747 N N . HIS A 1 94 ? 5.597 -6.332 -8.238 1.00 92.94 94 HIS A N 1
ATOM 748 C CA . HIS A 1 94 ? 6.844 -6.484 -7.481 1.00 92.94 94 HIS A CA 1
ATOM 749 C C . HIS A 1 94 ? 6.947 -5.449 -6.367 1.00 92.94 94 HIS A C 1
ATOM 751 O O . HIS A 1 94 ? 7.415 -5.771 -5.281 1.00 92.94 94 HIS A O 1
ATOM 757 N N . PHE A 1 95 ? 6.475 -4.227 -6.621 1.00 93.62 95 PHE A N 1
ATOM 758 C CA . PHE A 1 95 ? 6.477 -3.171 -5.620 1.00 93.62 95 PHE A CA 1
ATOM 759 C C . PHE A 1 95 ? 5.141 -2.452 -5.556 1.00 93.62 95 PHE A C 1
ATOM 761 O O . PHE A 1 95 ? 4.353 -2.475 -6.505 1.00 93.62 95 PHE A O 1
ATOM 768 N N . VAL A 1 96 ? 4.912 -1.765 -4.445 1.00 93.44 96 VAL A N 1
ATOM 769 C CA . VAL A 1 96 ? 3.765 -0.882 -4.250 1.00 93.44 96 VAL A CA 1
ATOM 770 C C . VAL A 1 96 ? 4.237 0.413 -3.610 1.00 93.44 96 VAL A C 1
ATOM 772 O O . VAL A 1 96 ? 5.071 0.394 -2.713 1.00 93.44 96 VAL A O 1
ATOM 775 N N . VAL A 1 97 ? 3.684 1.537 -4.060 1.00 91.62 97 VAL A N 1
ATOM 776 C CA . VAL A 1 97 ? 3.852 2.832 -3.400 1.00 91.62 97 VAL A CA 1
ATOM 777 C C . VAL A 1 97 ? 2.521 3.246 -2.789 1.00 91.62 97 VAL A C 1
ATOM 779 O O . VAL A 1 97 ? 1.549 3.483 -3.514 1.00 91.62 97 VAL A O 1
ATOM 782 N N . VAL A 1 98 ? 2.480 3.342 -1.459 1.00 90.69 98 VAL A N 1
ATOM 783 C CA . VAL A 1 98 ? 1.316 3.821 -0.696 1.00 90.69 98 VAL A CA 1
ATOM 784 C C . VAL A 1 98 ? 1.768 4.849 0.329 1.00 90.69 98 VAL A C 1
ATOM 786 O O . VAL A 1 98 ? 2.782 4.647 0.994 1.00 90.69 98 VAL A O 1
ATOM 789 N N . ASN A 1 99 ? 1.020 5.948 0.476 1.00 87.19 99 ASN A N 1
ATOM 790 C CA . ASN A 1 99 ? 1.292 6.994 1.475 1.00 87.19 99 ASN A CA 1
ATOM 791 C C . ASN A 1 99 ? 2.747 7.525 1.422 1.00 87.19 99 ASN A C 1
ATOM 793 O O . ASN A 1 99 ? 3.324 7.897 2.441 1.00 87.19 99 ASN A O 1
ATOM 797 N N . GLY A 1 100 ? 3.353 7.534 0.229 1.00 85.12 100 GLY A N 1
ATOM 798 C CA . GLY A 1 100 ? 4.714 8.025 -0.010 1.00 85.12 100 GLY A CA 1
ATOM 799 C C . GLY A 1 100 ? 5.839 7.043 0.330 1.00 85.12 100 GLY A C 1
ATOM 800 O O . GLY A 1 100 ? 6.996 7.439 0.269 1.00 85.12 100 GLY A O 1
ATOM 801 N N . LYS A 1 101 ? 5.529 5.786 0.671 1.00 87.38 101 LYS A N 1
ATOM 802 C CA . LYS A 1 101 ? 6.518 4.740 0.977 1.00 87.38 101 LYS A CA 1
ATOM 803 C C . LYS A 1 101 ? 6.513 3.652 -0.089 1.00 87.38 101 LYS A C 1
ATOM 805 O O . LYS A 1 101 ? 5.439 3.282 -0.568 1.00 87.38 101 LYS A O 1
ATOM 810 N N . LEU A 1 102 ? 7.697 3.153 -0.438 1.00 89.00 102 LEU A N 1
ATOM 811 C CA . LEU A 1 102 ? 7.889 2.009 -1.324 1.00 89.00 102 LEU A CA 1
ATOM 812 C C . LEU A 1 102 ? 7.879 0.712 -0.503 1.00 89.00 102 LEU A C 1
ATOM 814 O O . LEU A 1 102 ? 8.468 0.635 0.571 1.00 89.00 102 LEU A O 1
ATOM 818 N N . TYR A 1 103 ? 7.204 -0.309 -1.019 1.00 89.31 103 TYR A N 1
ATOM 819 C CA . TYR A 1 103 ? 7.134 -1.641 -0.428 1.00 89.31 103 TYR A CA 1
ATOM 820 C C . TYR A 1 103 ? 7.512 -2.682 -1.477 1.00 89.31 103 TYR A C 1
ATOM 822 O O . TYR A 1 103 ? 6.959 -2.661 -2.577 1.00 89.31 103 TYR A O 1
ATOM 830 N N . ASP A 1 104 ? 8.415 -3.600 -1.136 1.00 90.25 104 ASP A N 1
ATOM 831 C CA . ASP A 1 104 ? 8.783 -4.743 -1.975 1.00 90.25 104 ASP A CA 1
ATOM 832 C C . ASP A 1 104 ? 7.974 -5.981 -1.565 1.00 90.25 104 ASP A C 1
ATOM 834 O O . ASP A 1 104 ? 8.027 -6.427 -0.422 1.00 90.25 104 ASP A O 1
ATOM 838 N N . LEU A 1 105 ? 7.212 -6.551 -2.499 1.00 87.44 105 LEU A N 1
ATOM 839 C CA . LEU A 1 105 ? 6.376 -7.734 -2.252 1.00 87.44 105 LEU A CA 1
ATOM 840 C C . LEU A 1 105 ? 7.176 -9.040 -2.227 1.00 87.44 105 LEU A C 1
ATOM 842 O O . LEU A 1 105 ? 6.628 -10.099 -1.890 1.00 87.44 105 LEU A O 1
ATOM 846 N N . ARG A 1 106 ? 8.444 -8.984 -2.631 1.00 83.69 106 ARG A N 1
ATOM 847 C CA . ARG A 1 106 ? 9.380 -10.109 -2.594 1.00 83.69 106 ARG A CA 1
ATOM 848 C C . ARG A 1 106 ? 10.024 -10.248 -1.214 1.00 83.69 106 ARG A C 1
ATOM 850 O O . ARG A 1 106 ? 10.547 -11.318 -0.918 1.00 83.69 106 ARG A O 1
ATOM 857 N N . ASP A 1 107 ? 9.942 -9.206 -0.386 1.00 77.81 107 ASP A N 1
ATOM 858 C CA . ASP A 1 107 ? 10.356 -9.233 1.015 1.00 77.81 107 ASP A CA 1
ATOM 859 C C . ASP A 1 107 ? 9.282 -9.903 1.910 1.00 77.81 107 ASP A C 1
ATOM 861 O O . ASP A 1 107 ? 8.154 -10.160 1.474 1.00 77.81 107 ASP A O 1
ATOM 865 N N . GLN A 1 108 ? 9.637 -10.279 3.143 1.00 60.47 108 GLN A N 1
ATOM 866 C CA . GLN A 1 108 ? 8.829 -11.191 3.971 1.00 60.47 108 GLN A CA 1
ATOM 867 C C . GLN A 1 108 ? 7.427 -10.666 4.366 1.00 60.47 108 GLN A C 1
ATOM 869 O O . GLN A 1 108 ? 7.197 -9.469 4.541 1.00 60.47 108 GLN A O 1
ATOM 874 N N . HIS A 1 109 ? 6.490 -11.612 4.560 1.00 55.84 109 HIS A N 1
ATOM 875 C CA . HIS A 1 109 ? 5.083 -11.393 4.945 1.00 55.84 109 HIS A CA 1
ATOM 876 C C . HIS A 1 109 ? 4.930 -10.511 6.192 1.00 55.84 109 HIS A C 1
ATOM 878 O O . HIS A 1 109 ? 5.554 -10.769 7.220 1.00 55.84 109 HIS A O 1
ATOM 884 N N . ARG A 1 110 ? 4.001 -9.547 6.147 1.00 64.56 110 ARG A N 1
ATOM 885 C CA . ARG A 1 110 ? 3.533 -8.812 7.333 1.00 64.56 110 ARG A CA 1
ATOM 886 C C . ARG A 1 110 ? 2.018 -8.661 7.304 1.00 64.56 110 ARG A C 1
ATOM 888 O O . ARG A 1 110 ? 1.461 -8.208 6.302 1.00 64.56 110 ARG A O 1
ATOM 895 N N . LYS A 1 111 ? 1.353 -9.004 8.409 1.00 71.00 111 LYS A N 1
ATOM 896 C CA . LYS A 1 111 ? -0.080 -8.720 8.585 1.00 71.00 111 LYS A CA 1
ATOM 897 C C . LYS A 1 111 ? -0.253 -7.243 8.909 1.00 71.00 111 LYS A C 1
ATOM 899 O O . LYS A 1 111 ? 0.653 -6.620 9.462 1.00 71.00 111 LYS A O 1
ATOM 904 N N . LEU A 1 112 ? -1.430 -6.670 8.643 1.00 68.75 112 LEU A N 1
ATOM 905 C CA . LEU A 1 112 ? -1.661 -5.260 8.980 1.00 68.75 112 LEU A CA 1
ATOM 906 C C . LEU A 1 112 ? -1.504 -4.989 10.488 1.00 68.75 112 LEU A C 1
ATOM 908 O O . LEU A 1 112 ? -1.058 -3.914 10.881 1.00 68.75 112 LEU A O 1
ATOM 912 N N . GLY A 1 113 ? -1.799 -5.982 11.333 1.00 64.75 113 GLY A N 1
ATOM 913 C CA . GLY A 1 113 ? -1.567 -5.914 12.776 1.00 64.75 113 GLY A CA 1
ATOM 914 C C . GLY A 1 113 ? -0.121 -5.614 13.190 1.00 64.75 113 GLY A C 1
ATOM 915 O O . GLY A 1 113 ? 0.071 -4.981 14.225 1.00 64.75 113 GLY A O 1
ATOM 916 N N . ASP A 1 114 ? 0.881 -5.982 12.387 1.00 74.06 114 ASP A N 1
ATOM 917 C CA . ASP A 1 114 ? 2.291 -5.711 12.699 1.00 74.06 114 ASP A CA 1
ATOM 918 C C . ASP A 1 114 ? 2.653 -4.223 12.571 1.00 74.06 114 ASP A C 1
ATOM 920 O O . ASP A 1 114 ? 3.613 -3.770 13.187 1.00 74.06 114 ASP A O 1
ATOM 924 N N . TRP A 1 115 ? 1.855 -3.455 11.822 1.00 69.25 115 TRP A N 1
ATOM 925 C CA . TRP A 1 115 ? 2.028 -2.016 11.586 1.00 69.25 115 TRP A CA 1
ATOM 926 C C . TRP A 1 115 ? 1.241 -1.136 12.565 1.00 69.25 115 TRP A C 1
ATOM 928 O O . TRP A 1 115 ? 1.366 0.086 12.540 1.00 69.25 115 TRP A O 1
ATOM 938 N N . LEU A 1 116 ? 0.382 -1.754 13.380 1.00 65.31 116 LEU A N 1
ATOM 939 C CA . LEU A 1 116 ? -0.508 -1.091 14.337 1.00 65.31 116 LEU A CA 1
ATOM 940 C C . LEU A 1 116 ? 0.025 -1.141 15.780 1.00 65.31 116 LEU A C 1
ATOM 942 O O . LEU A 1 116 ? -0.722 -0.790 16.696 1.00 65.31 116 LEU A O 1
ATOM 946 N N . ARG A 1 117 ? 1.256 -1.633 15.976 1.00 58.38 117 ARG A N 1
ATOM 947 C CA . ARG A 1 117 ? 1.948 -1.668 17.272 1.00 58.38 117 ARG A CA 1
ATOM 948 C C . ARG A 1 117 ? 2.555 -0.314 17.620 1.00 58.38 117 ARG A C 1
ATOM 950 O O . ARG A 1 117 ? 3.022 0.378 16.689 1.00 58.38 117 ARG A O 1
#

Radius of gyration: 14.36 Å; chains: 1; bounding box: 40×30×35 Å

Secondary structure (DSSP, 8-state):
---SS------TT-EEEEPEEEEEEEEHHHHHHT-BHHHHHHTTEEEEEEES--TTS-GGGSSSEEEETTSPPP-S--TTSPPEEEEEETTEEEEEEETTEEEETTSPP-BGGGG--

pLDDT: mean 82.38, std 11.75, range [42.94, 95.12]